Protein AF-A0A819PP73-F1 (afdb_monomer)

Foldseek 3Di:
DEDEDDQAAQDLVSLVVVLCVQLVDFAPPPYAYEREQAYDDDPVNCVVCVPDDSVVVLVVSLVVVLVVLVDLSQQPPTRSHHDHYDTPPDDPSSVVSVVCSPVSPDDPPDPPDD

Organism: NCBI:txid392033

Structure (mmCIF, N/CA/C/O backbone):
data_AF-A0A819PP73-F1
#
_entry.id   AF-A0A819PP73-F1
#
loop_
_atom_site.group_PDB
_atom_site.id
_atom_site.type_symbol
_atom_site.label_atom_id
_atom_site.label_alt_id
_atom_site.label_comp_id
_atom_site.label_asym_id
_atom_site.label_entity_id
_atom_site.label_seq_id
_atom_site.pdbx_PDB_ins_code
_atom_site.Cartn_x
_atom_site.Cartn_y
_atom_site.Cartn_z
_atom_site.occupancy
_atom_site.B_iso_or_equiv
_atom_site.auth_seq_id
_atom_site.auth_comp_id
_atom_site.auth_asym_id
_atom_site.auth_atom_id
_atom_site.pdbx_PDB_model_num
ATOM 1 N N . MET A 1 1 ? -3.423 14.686 14.998 1.00 69.56 1 MET A N 1
ATOM 2 C CA . MET A 1 1 ? -2.202 14.803 14.156 1.00 69.56 1 MET A CA 1
ATOM 3 C C . MET A 1 1 ? -2.221 13.682 13.119 1.00 69.56 1 MET A C 1
ATOM 5 O O . MET A 1 1 ? -2.959 12.724 13.311 1.00 69.56 1 MET A O 1
ATOM 9 N N . CYS A 1 2 ? -1.468 13.801 12.025 1.00 81.50 2 CYS A N 1
ATOM 10 C CA . CYS A 1 2 ? -1.476 12.833 10.922 1.00 81.50 2 CYS A CA 1
ATOM 11 C C . CYS A 1 2 ? -0.077 12.228 10.745 1.00 81.50 2 CYS A C 1
ATOM 13 O O . CYS A 1 2 ? 0.895 12.977 10.644 1.00 81.50 2 CYS A O 1
ATOM 15 N N . GLN A 1 3 ? 0.031 10.897 10.740 1.00 86.06 3 GLN A N 1
ATOM 16 C CA . GLN A 1 3 ? 1.276 10.189 10.435 1.00 86.06 3 GLN A CA 1
ATOM 17 C C . GLN A 1 3 ? 1.220 9.671 8.999 1.00 86.06 3 GLN A C 1
ATOM 19 O O . GLN A 1 3 ? 0.367 8.856 8.666 1.00 86.06 3 GLN A O 1
ATOM 24 N N . SER A 1 4 ? 2.147 10.136 8.161 1.00 91.06 4 SER A N 1
ATOM 25 C CA . SER A 1 4 ? 2.260 9.736 6.752 1.00 91.06 4 SER A CA 1
ATOM 26 C C . SER A 1 4 ? 3.694 9.324 6.426 1.00 91.06 4 SER A C 1
ATOM 28 O O . SER A 1 4 ? 4.406 10.063 5.742 1.00 91.06 4 SER A O 1
ATOM 30 N N . PRO A 1 5 ? 4.172 8.195 6.973 1.00 90.00 5 PRO A N 1
ATOM 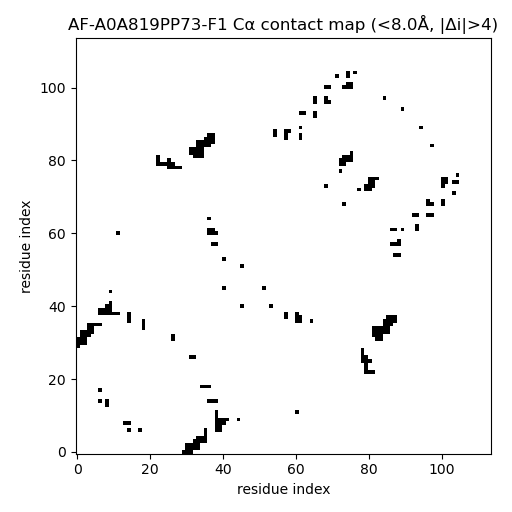31 C CA . PRO A 1 5 ? 5.540 7.768 6.754 1.00 90.00 5 PRO A CA 1
ATOM 32 C C . PRO A 1 5 ? 5.698 7.242 5.318 1.00 90.00 5 PRO A C 1
ATOM 34 O O . PRO A 1 5 ? 4.857 6.496 4.820 1.00 90.00 5 PRO A O 1
ATOM 37 N N . TRP A 1 6 ? 6.785 7.643 4.662 1.00 91.56 6 TRP A N 1
ATOM 38 C CA . TRP A 1 6 ? 7.076 7.286 3.276 1.00 91.56 6 TRP A CA 1
ATOM 39 C C . TRP A 1 6 ? 8.019 6.071 3.227 1.00 91.56 6 TRP A C 1
ATOM 41 O O . TRP A 1 6 ? 9.112 6.159 3.791 1.00 91.56 6 TRP A O 1
ATOM 51 N N . PRO A 1 7 ? 7.634 4.948 2.584 1.00 92.31 7 PRO A N 1
ATOM 52 C CA . PRO A 1 7 ? 8.456 3.735 2.530 1.00 92.31 7 PRO A CA 1
ATOM 53 C C . PRO A 1 7 ? 9.824 3.932 1.866 1.00 92.31 7 PRO A C 1
ATOM 55 O O . PRO A 1 7 ? 10.776 3.249 2.234 1.00 92.31 7 PRO A O 1
ATOM 58 N N . ASN A 1 8 ? 9.910 4.843 0.887 1.00 95.12 8 ASN A N 1
ATOM 59 C CA . ASN A 1 8 ? 11.119 5.150 0.118 1.00 95.12 8 ASN A CA 1
ATOM 60 C C . ASN A 1 8 ? 11.867 3.889 -0.371 1.00 95.12 8 ASN A C 1
ATOM 62 O O . ASN A 1 8 ? 13.053 3.697 -0.103 1.00 95.12 8 ASN A O 1
ATOM 66 N N . THR A 1 9 ? 11.147 2.997 -1.055 1.00 94.81 9 THR A N 1
ATOM 67 C CA . THR A 1 9 ? 11.690 1.735 -1.571 1.00 94.81 9 THR A CA 1
ATOM 68 C C . THR A 1 9 ? 11.276 1.492 -3.012 1.00 94.81 9 THR A C 1
ATOM 70 O O . THR A 1 9 ? 10.164 1.817 -3.421 1.00 94.81 9 THR A O 1
ATOM 73 N N . THR A 1 10 ? 12.168 0.872 -3.775 1.00 94.06 10 THR A N 1
ATOM 74 C CA . THR A 1 10 ? 11.940 0.444 -5.160 1.00 94.06 10 THR A CA 1
ATOM 75 C C . THR A 1 10 ? 11.349 -0.964 -5.248 1.00 94.06 10 THR A C 1
ATOM 77 O O . THR A 1 10 ? 10.967 -1.405 -6.329 1.00 94.06 10 THR A O 1
ATOM 80 N N . ARG A 1 11 ? 11.296 -1.698 -4.128 1.00 93.00 11 ARG A N 1
ATOM 81 C CA . ARG A 1 11 ? 10.940 -3.119 -4.081 1.00 93.00 11 ARG A CA 1
ATOM 82 C C . ARG A 1 11 ? 9.571 -3.318 -3.446 1.00 93.00 11 ARG A C 1
ATOM 84 O O . ARG A 1 11 ? 9.355 -2.935 -2.298 1.00 93.00 11 ARG A O 1
ATOM 91 N N . VAL A 1 12 ? 8.685 -4.001 -4.169 1.00 93.88 12 VAL A N 1
ATOM 92 C CA . VAL A 1 12 ? 7.314 -4.295 -3.725 1.00 93.88 12 VAL A CA 1
ATOM 93 C C . VAL A 1 12 ? 7.304 -5.060 -2.393 1.00 93.88 12 VAL A C 1
ATOM 95 O O . VAL A 1 12 ? 6.567 -4.695 -1.486 1.00 93.88 12 VAL A O 1
ATOM 98 N N . ASP A 1 13 ? 8.163 -6.067 -2.209 1.00 95.31 13 ASP A N 1
ATOM 99 C CA . ASP A 1 13 ? 8.228 -6.813 -0.938 1.00 95.31 13 ASP A CA 1
ATOM 100 C C . ASP A 1 13 ? 8.610 -5.935 0.259 1.00 95.31 13 ASP A C 1
ATOM 102 O O . ASP A 1 13 ? 8.046 -6.074 1.344 1.00 95.31 13 ASP A O 1
ATOM 106 N N . ASP A 1 14 ? 9.555 -5.014 0.062 1.00 96.56 14 ASP A N 1
ATOM 107 C CA . ASP A 1 14 ? 10.012 -4.125 1.128 1.00 96.56 14 ASP A CA 1
ATOM 108 C C . ASP A 1 14 ? 8.929 -3.102 1.491 1.00 96.56 14 ASP A C 1
ATOM 110 O O . ASP A 1 14 ? 8.796 -2.751 2.663 1.00 96.56 14 ASP A O 1
ATOM 114 N N . LEU A 1 15 ? 8.123 -2.677 0.510 1.00 96.88 15 LEU A N 1
ATOM 115 C CA . LEU A 1 15 ? 6.936 -1.858 0.742 1.00 96.88 15 LEU A CA 1
ATOM 116 C C . LEU A 1 15 ? 5.952 -2.590 1.661 1.00 96.88 15 LEU A C 1
ATOM 118 O O . LEU A 1 15 ? 5.568 -2.040 2.688 1.00 96.88 15 LEU A O 1
ATOM 122 N N . PHE A 1 16 ? 5.572 -3.832 1.346 1.00 96.69 16 PHE A N 1
ATOM 123 C CA . PHE A 1 16 ? 4.597 -4.561 2.167 1.00 96.69 16 PHE A CA 1
ATOM 124 C C . PHE A 1 16 ? 5.129 -4.910 3.556 1.00 96.69 16 PHE A C 1
ATOM 126 O O . PHE A 1 16 ? 4.390 -4.755 4.525 1.00 96.69 16 PHE A O 1
ATOM 133 N N . ARG A 1 17 ? 6.420 -5.247 3.686 1.00 97.06 17 ARG A N 1
ATOM 134 C CA . ARG A 1 17 ? 7.055 -5.389 5.006 1.00 97.06 17 ARG A CA 1
ATOM 135 C C . ARG A 1 17 ? 6.932 -4.101 5.821 1.00 97.06 17 ARG A C 1
ATOM 137 O O . ARG A 1 17 ? 6.535 -4.147 6.980 1.00 97.06 17 ARG A O 1
ATOM 144 N N . PHE A 1 18 ? 7.221 -2.951 5.213 1.00 96.50 18 PHE A N 1
ATOM 145 C CA . PHE A 1 18 ? 7.070 -1.657 5.876 1.00 96.50 18 PHE A CA 1
ATOM 146 C C . PHE A 1 18 ? 5.612 -1.380 6.280 1.00 96.50 18 PHE A C 1
ATOM 148 O O . PHE A 1 18 ? 5.362 -0.920 7.395 1.00 96.50 18 PHE A O 1
ATOM 155 N N . LEU A 1 19 ? 4.637 -1.665 5.409 1.00 95.62 19 LEU A N 1
ATOM 156 C CA . LEU A 1 19 ? 3.215 -1.478 5.721 1.00 95.62 19 LEU A CA 1
ATOM 157 C C . LEU A 1 19 ? 2.761 -2.373 6.885 1.00 95.62 19 LEU A C 1
ATOM 159 O O . LEU A 1 19 ? 2.035 -1.910 7.771 1.00 95.62 19 LEU A O 1
ATOM 163 N N . ASP A 1 20 ? 3.216 -3.624 6.918 1.00 95.19 20 ASP A N 1
ATOM 164 C CA . ASP A 1 20 ? 2.937 -4.557 8.011 1.00 95.19 20 ASP A CA 1
ATOM 165 C C . ASP A 1 20 ? 3.551 -4.070 9.325 1.00 95.19 20 ASP A C 1
ATOM 167 O O . ASP A 1 20 ? 2.854 -3.986 10.334 1.00 95.19 20 ASP A O 1
ATOM 171 N N . GLU A 1 21 ? 4.812 -3.637 9.315 1.00 93.88 21 GLU A N 1
ATOM 172 C CA . GLU A 1 21 ? 5.474 -3.067 10.494 1.00 93.88 21 GLU A CA 1
ATOM 173 C C . GLU A 1 21 ? 4.736 -1.830 11.033 1.00 93.88 21 GLU A C 1
ATOM 175 O O . GLU A 1 21 ? 4.580 -1.672 12.247 1.00 93.88 21 GLU A O 1
ATOM 180 N N . LYS A 1 22 ? 4.227 -0.956 10.153 1.00 90.12 22 LYS A N 1
ATOM 181 C CA . LYS A 1 22 ? 3.471 0.245 10.557 1.00 90.12 22 LYS A CA 1
ATOM 182 C C . LYS A 1 22 ? 2.067 -0.048 11.069 1.00 90.12 22 LYS A C 1
ATOM 184 O O . LYS A 1 22 ? 1.534 0.754 11.832 1.00 90.12 22 LYS A O 1
ATOM 189 N N . THR A 1 23 ? 1.489 -1.177 10.683 1.00 90.38 23 THR A N 1
ATOM 190 C CA . THR A 1 23 ? 0.165 -1.624 11.142 1.00 90.38 23 THR A CA 1
ATOM 191 C C . THR A 1 23 ? 0.240 -2.706 12.222 1.00 90.38 23 THR A C 1
ATOM 193 O O . THR A 1 23 ? -0.789 -3.181 12.697 1.00 90.38 23 THR A O 1
ATOM 196 N N . ALA A 1 24 ? 1.444 -3.079 12.666 1.00 90.31 24 ALA A N 1
ATOM 197 C CA . ALA A 1 24 ? 1.641 -4.038 13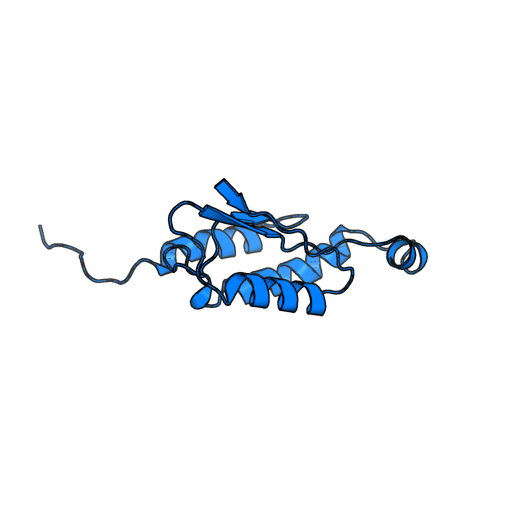.750 1.00 90.31 24 ALA A CA 1
ATOM 198 C C . ALA A 1 24 ? 1.297 -3.447 15.127 1.00 90.31 24 ALA A C 1
ATOM 200 O O . ALA A 1 24 ? 0.845 -4.166 16.015 1.00 90.31 24 ALA A O 1
ATOM 201 N N . SER A 1 25 ? 1.507 -2.139 15.313 1.00 87.19 25 SER A N 1
ATOM 202 C CA . SER A 1 25 ? 1.228 -1.445 16.575 1.00 87.19 25 SER A CA 1
ATOM 203 C C . SER A 1 25 ? -0.054 -0.608 16.496 1.00 87.19 25 SER A C 1
ATOM 205 O O . SER A 1 25 ? -0.303 0.024 15.468 1.00 87.19 25 SER A O 1
ATOM 207 N N . PRO A 1 26 ? -0.852 -0.536 17.577 1.00 88.88 26 PRO A N 1
ATOM 208 C CA . PRO A 1 26 ? -2.00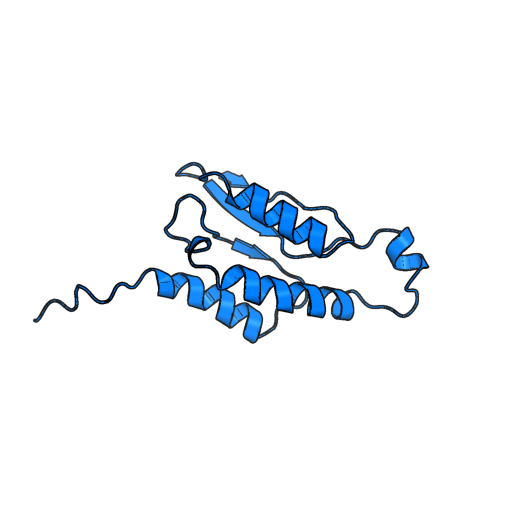0 0.362 17.649 1.00 88.88 26 PRO A CA 1
ATOM 209 C C . PRO A 1 26 ? -1.597 1.829 17.468 1.00 88.88 26 PRO A C 1
ATOM 211 O O . PRO A 1 26 ? -0.622 2.295 18.063 1.00 88.88 26 PRO A O 1
ATOM 214 N N . ARG A 1 27 ? -2.380 2.583 16.693 1.00 87.12 27 ARG A N 1
ATOM 215 C CA . ARG A 1 27 ? -2.236 4.037 16.595 1.00 87.12 27 ARG A CA 1
ATOM 216 C C . ARG A 1 27 ? -2.800 4.716 17.851 1.00 87.12 27 ARG A C 1
ATOM 218 O O . ARG A 1 27 ? -3.768 4.219 18.432 1.00 87.12 27 ARG A O 1
ATOM 225 N N . PRO A 1 28 ? -2.262 5.875 18.265 1.00 87.62 28 PRO A N 1
ATOM 226 C CA . PRO A 1 28 ? -2.879 6.666 19.324 1.00 87.62 28 PRO A CA 1
ATOM 227 C C . PRO A 1 28 ? -4.285 7.142 18.922 1.00 87.62 28 PRO A C 1
ATOM 229 O O . PRO A 1 28 ? -4.528 7.469 17.763 1.00 87.62 28 PRO A O 1
ATOM 232 N N . THR A 1 29 ? -5.199 7.267 19.886 1.00 82.00 29 THR A N 1
ATOM 233 C CA . THR A 1 29 ? -6.642 7.506 19.659 1.00 82.00 29 THR A CA 1
ATOM 234 C C . THR A 1 29 ? -6.982 8.793 18.891 1.00 82.00 29 THR A C 1
ATOM 236 O O . THR A 1 29 ? -8.057 8.893 18.314 1.00 82.00 29 THR A O 1
ATOM 239 N N . ASN A 1 30 ? -6.064 9.765 18.845 1.00 85.62 30 ASN A N 1
ATOM 240 C CA . ASN A 1 30 ? -6.246 11.072 18.191 1.00 85.62 30 ASN A CA 1
ATOM 241 C C . ASN A 1 30 ? -5.375 11.243 16.929 1.00 85.62 30 ASN A C 1
ATOM 243 O O . ASN A 1 30 ? -5.030 12.368 16.532 1.00 85.62 30 ASN A O 1
ATOM 247 N N . PHE A 1 31 ? -4.949 10.126 16.339 1.00 87.75 31 PHE A N 1
ATOM 248 C CA . PHE A 1 31 ? -4.103 10.096 15.155 1.00 87.75 31 PHE A CA 1
ATOM 249 C C . PHE A 1 31 ? -4.790 9.382 13.999 1.00 87.75 31 PHE A C 1
ATOM 251 O O . PHE A 1 31 ? -5.461 8.367 14.172 1.00 87.75 31 PHE A O 1
ATOM 258 N N . ILE A 1 32 ? -4.574 9.934 12.809 1.00 87.06 32 ILE A N 1
ATOM 259 C CA . ILE A 1 32 ? -4.935 9.312 11.540 1.00 87.06 32 ILE A CA 1
ATOM 260 C C . ILE A 1 32 ? -3.641 8.799 10.914 1.00 87.06 32 ILE A C 1
ATOM 262 O O . ILE A 1 32 ? -2.655 9.544 10.844 1.00 87.06 32 ILE A O 1
ATOM 266 N N . ASN A 1 33 ? -3.659 7.548 10.456 1.00 88.69 33 ASN A N 1
ATOM 267 C CA . ASN A 1 33 ? -2.556 6.960 9.705 1.00 88.69 33 ASN A CA 1
ATOM 268 C C . ASN A 1 33 ? -2.828 7.036 8.202 1.00 88.69 33 ASN A C 1
ATOM 270 O O . ASN A 1 33 ? -3.889 6.627 7.722 1.00 88.69 33 ASN A O 1
ATOM 274 N N . VAL A 1 34 ? -1.835 7.538 7.474 1.00 93.06 34 VAL A N 1
ATOM 275 C CA . VAL A 1 34 ? -1.781 7.526 6.016 1.00 93.06 34 VAL A CA 1
ATOM 276 C C . VAL A 1 34 ? -0.856 6.393 5.589 1.00 93.06 34 VAL A C 1
ATOM 278 O O . VAL A 1 34 ? 0.358 6.442 5.781 1.00 93.06 34 VAL A O 1
ATOM 281 N N . THR A 1 35 ? -1.458 5.367 5.008 1.00 95.00 35 THR A N 1
ATOM 282 C CA . THR A 1 35 ? -0.802 4.228 4.378 1.00 95.00 35 THR A CA 1
ATOM 283 C C . THR A 1 35 ? -0.397 4.623 2.964 1.00 95.00 35 THR A C 1
ATOM 285 O O . THR A 1 35 ? -1.247 4.857 2.109 1.00 95.00 35 THR A O 1
ATOM 288 N N . GLN A 1 36 ? 0.907 4.699 2.716 1.00 95.50 36 GLN A N 1
ATOM 289 C CA . GLN A 1 36 ? 1.463 5.008 1.401 1.00 95.50 36 GLN A CA 1
ATOM 290 C C . GLN A 1 36 ? 1.821 3.715 0.671 1.00 95.50 36 GLN A C 1
ATOM 292 O O . GLN A 1 36 ? 2.867 3.126 0.925 1.00 95.50 36 GLN A O 1
ATOM 297 N N . GLY A 1 37 ? 0.930 3.261 -0.204 1.00 95.62 37 GLY A N 1
ATOM 298 C CA . GLY A 1 37 ? 1.039 2.015 -0.958 1.00 95.62 37 GLY A CA 1
ATOM 299 C C . GLY A 1 37 ? 1.690 2.186 -2.328 1.00 95.62 37 GLY A C 1
ATOM 300 O O . GLY A 1 37 ? 1.307 1.497 -3.267 1.00 95.62 37 GLY A O 1
ATOM 301 N N . GLN A 1 38 ? 2.647 3.105 -2.455 1.00 95.50 38 GLN A N 1
ATOM 302 C CA . GLN A 1 38 ? 3.401 3.326 -3.685 1.00 95.50 38 GLN A CA 1
ATOM 303 C C . GLN A 1 38 ? 4.892 3.050 -3.484 1.00 95.50 38 GLN A C 1
ATOM 305 O O . GLN A 1 38 ? 5.462 3.324 -2.423 1.00 95.50 38 GLN A O 1
ATOM 310 N N . ILE A 1 39 ? 5.533 2.525 -4.525 1.00 94.88 39 ILE A N 1
ATOM 311 C CA . ILE A 1 39 ? 6.990 2.419 -4.585 1.00 94.88 39 ILE A CA 1
ATOM 312 C C . ILE A 1 39 ? 7.617 3.761 -4.982 1.00 94.88 39 ILE A C 1
ATOM 314 O O . ILE A 1 39 ? 6.953 4.684 -5.445 1.00 94.88 39 ILE A O 1
ATOM 318 N N . THR A 1 40 ? 8.925 3.884 -4.811 1.00 94.12 40 THR A N 1
ATOM 319 C CA . THR A 1 40 ? 9.701 5.072 -5.166 1.00 94.12 40 THR A CA 1
ATOM 320 C C . THR A 1 40 ? 10.862 4.649 -6.049 1.00 94.12 40 THR A C 1
ATOM 322 O O . THR A 1 40 ? 11.888 4.219 -5.524 1.00 94.12 40 THR A O 1
ATOM 325 N N . PRO A 1 41 ? 10.706 4.713 -7.385 1.00 91.19 41 PRO A N 1
ATOM 326 C CA . PRO A 1 41 ? 11.810 4.486 -8.305 1.00 91.19 41 PRO A CA 1
ATOM 327 C C . PRO A 1 41 ? 12.980 5.428 -8.001 1.00 91.19 41 PRO A C 1
ATOM 329 O O . PRO A 1 41 ? 12.793 6.635 -7.867 1.00 91.19 41 PRO A O 1
ATOM 332 N N . ASP A 1 42 ? 14.182 4.868 -7.916 1.00 92.56 42 ASP A N 1
ATOM 333 C CA . ASP A 1 42 ? 15.431 5.616 -7.779 1.00 92.56 42 ASP A CA 1
ATOM 334 C C . ASP A 1 42 ? 16.156 5.734 -9.130 1.00 92.56 42 ASP A C 1
ATOM 336 O O . ASP A 1 42 ? 15.768 5.124 -10.134 1.00 92.56 42 ASP A O 1
ATOM 340 N N . ASP A 1 43 ? 17.263 6.478 -9.158 1.00 92.44 43 ASP A N 1
ATOM 341 C CA . ASP A 1 43 ? 18.058 6.663 -10.374 1.00 92.44 43 ASP A CA 1
ATOM 342 C C . ASP A 1 43 ? 18.488 5.330 -11.005 1.00 92.44 43 ASP A C 1
ATOM 344 O O . ASP A 1 43 ? 18.570 5.202 -12.227 1.00 92.44 43 ASP A O 1
ATOM 348 N N . LYS A 1 44 ? 18.784 4.317 -10.180 1.00 92.50 44 LYS A N 1
ATOM 349 C CA . LYS A 1 44 ? 19.176 2.988 -10.659 1.00 92.50 44 LYS A CA 1
ATOM 350 C C . LYS A 1 44 ? 17.997 2.283 -11.331 1.00 92.50 44 LYS A C 1
ATOM 352 O O . LYS A 1 44 ? 18.177 1.693 -12.394 1.00 92.50 44 LYS A O 1
ATOM 357 N N . SER A 1 45 ? 16.811 2.368 -10.741 1.00 89.25 45 SER A N 1
ATOM 358 C CA . SER A 1 45 ? 15.569 1.797 -11.262 1.00 89.25 45 SER A CA 1
ATOM 359 C C . SER A 1 45 ? 15.196 2.425 -12.597 1.00 89.25 45 SER A C 1
ATOM 361 O O . SER A 1 45 ? 14.874 1.693 -13.531 1.00 89.25 45 SER A O 1
ATOM 363 N N . ILE A 1 46 ? 15.329 3.749 -12.712 1.00 90.19 46 ILE A N 1
ATOM 364 C CA . ILE A 1 46 ? 15.071 4.495 -13.949 1.00 90.19 46 ILE A CA 1
ATOM 365 C C . ILE A 1 46 ? 16.072 4.092 -15.038 1.00 90.19 46 ILE A C 1
ATOM 367 O O . ILE A 1 46 ? 15.669 3.729 -16.141 1.00 90.19 46 ILE A O 1
ATOM 371 N N . ARG A 1 47 ? 17.378 4.086 -14.732 1.00 93.94 47 ARG A N 1
ATOM 372 C CA . ARG A 1 47 ? 18.416 3.712 -15.713 1.00 93.94 47 ARG A CA 1
ATOM 373 C C . ARG A 1 47 ? 18.286 2.272 -16.210 1.00 93.94 47 ARG A C 1
ATOM 375 O O . ARG A 1 47 ? 18.582 2.014 -17.371 1.00 93.94 47 ARG A O 1
ATOM 382 N N . ASN A 1 48 ? 17.859 1.348 -15.350 1.00 91.00 48 ASN A N 1
ATOM 383 C CA . ASN A 1 48 ? 17.694 -0.062 -15.712 1.00 91.00 48 ASN A CA 1
ATOM 384 C C . ASN A 1 48 ? 16.397 -0.343 -16.489 1.00 91.00 48 ASN A C 1
ATOM 386 O O . ASN A 1 48 ? 16.306 -1.378 -17.144 1.00 91.00 48 ASN A O 1
ATOM 390 N N . HIS A 1 49 ? 15.416 0.563 -16.444 1.00 88.69 49 HIS A N 1
ATOM 391 C CA . HIS A 1 49 ? 14.130 0.421 -17.131 1.00 88.69 49 HIS A CA 1
ATOM 392 C C . HIS A 1 49 ? 13.808 1.672 -17.968 1.00 88.69 49 HIS A C 1
ATOM 394 O O . HIS A 1 49 ? 12.795 2.327 -17.728 1.00 88.69 49 HIS A O 1
ATOM 400 N N . PRO A 1 50 ? 14.630 2.012 -18.980 1.00 88.88 50 PRO A N 1
ATOM 401 C CA . PRO A 1 50 ? 14.487 3.261 -19.737 1.00 88.88 50 PRO A CA 1
ATOM 402 C C . PRO A 1 50 ? 13.199 3.339 -20.574 1.00 88.88 50 PRO A C 1
ATOM 404 O O . PRO A 1 50 ? 12.788 4.425 -20.969 1.00 88.88 50 PRO A O 1
ATOM 407 N N . PHE A 1 51 ? 12.559 2.196 -20.834 1.00 91.38 51 PHE A N 1
ATOM 408 C CA . PHE A 1 51 ? 11.261 2.094 -21.512 1.00 91.38 51 PHE A CA 1
ATOM 409 C C . PHE A 1 51 ? 10.127 1.676 -20.563 1.00 91.38 51 PHE A C 1
ATOM 411 O O . PHE A 1 51 ? 9.017 1.392 -21.007 1.00 91.38 51 PHE A O 1
ATOM 418 N N . GLY A 1 52 ? 10.413 1.587 -19.262 1.00 86.62 52 GLY A N 1
ATOM 419 C CA . GLY A 1 52 ? 9.408 1.334 -18.240 1.00 86.62 52 GLY A CA 1
ATOM 420 C C . GLY A 1 52 ? 8.566 2.578 -17.965 1.00 86.62 52 GLY A C 1
ATOM 421 O O . GLY A 1 52 ? 8.901 3.692 -18.366 1.00 86.62 52 GLY A O 1
ATOM 422 N N . SER A 1 53 ? 7.466 2.394 -17.240 1.00 90.38 53 SER A N 1
ATOM 423 C CA . SER A 1 53 ? 6.627 3.499 -16.777 1.00 90.38 53 SER A CA 1
ATOM 424 C C . SER A 1 53 ? 6.290 3.327 -15.303 1.00 90.38 53 SER A C 1
ATOM 426 O O . SER A 1 53 ? 6.195 2.199 -14.814 1.00 90.38 53 SER A O 1
ATOM 428 N N . LEU A 1 54 ? 6.051 4.437 -14.599 1.00 90.50 54 LEU A N 1
ATOM 429 C CA . LEU A 1 54 ? 5.535 4.362 -13.232 1.00 90.50 54 LEU A CA 1
ATOM 430 C C . LEU A 1 54 ? 4.209 3.590 -13.214 1.00 90.50 54 LEU A C 1
ATOM 432 O O . LEU A 1 54 ? 4.051 2.696 -12.400 1.00 90.50 54 LEU A O 1
ATOM 436 N N . HIS A 1 55 ? 3.336 3.818 -14.202 1.00 92.12 55 HIS A N 1
ATOM 437 C CA . HIS A 1 55 ? 2.062 3.111 -14.346 1.00 92.12 55 HIS A CA 1
ATOM 438 C C . HIS A 1 55 ? 2.208 1.583 -14.334 1.00 92.12 55 HIS A C 1
ATOM 440 O O . HIS A 1 55 ? 1.486 0.909 -13.605 1.00 92.12 55 HIS A O 1
ATOM 446 N N . SER A 1 56 ? 3.149 1.017 -15.099 1.00 88.69 56 SER A N 1
ATOM 447 C CA . SER A 1 56 ? 3.357 -0.440 -15.121 1.00 88.69 56 SER A CA 1
ATOM 448 C C . SER A 1 56 ? 3.768 -1.001 -13.760 1.00 88.69 56 SER A C 1
ATOM 450 O O . SER A 1 56 ? 3.307 -2.076 -13.389 1.00 88.69 56 SER A O 1
ATOM 452 N N . VAL A 1 57 ? 4.592 -0.275 -12.999 1.00 87.56 57 VAL A N 1
ATOM 453 C CA . VAL A 1 57 ? 5.056 -0.752 -11.688 1.00 87.56 57 VAL A CA 1
ATOM 454 C C . VAL A 1 57 ? 4.010 -0.508 -10.597 1.00 87.56 57 VAL A C 1
ATOM 456 O O . VAL A 1 57 ? 3.800 -1.351 -9.721 1.00 87.56 57 VAL A O 1
ATOM 459 N N . SER A 1 58 ? 3.295 0.615 -10.672 1.00 92.31 58 SER A N 1
ATOM 460 C CA . SER A 1 58 ? 2.157 0.911 -9.805 1.00 92.31 58 SER A CA 1
ATOM 461 C C . SER A 1 58 ? 1.028 -0.091 -10.017 1.00 92.31 58 SER A C 1
ATOM 463 O O . SER A 1 58 ? 0.406 -0.481 -9.044 1.00 92.31 58 SER A O 1
ATOM 465 N N . HIS A 1 59 ? 0.799 -0.585 -11.237 1.00 92.06 59 HIS A N 1
ATOM 466 C CA . HIS A 1 59 ? -0.224 -1.603 -11.487 1.00 92.06 59 HIS A CA 1
ATOM 467 C C . HIS A 1 59 ? 0.031 -2.896 -10.694 1.00 92.06 59 HIS A C 1
ATOM 469 O O . HIS A 1 59 ? -0.858 -3.361 -9.983 1.00 92.06 59 HIS A O 1
ATOM 475 N N . GLU A 1 60 ? 1.253 -3.440 -10.747 1.00 90.62 60 GLU A N 1
ATOM 476 C CA . GLU A 1 60 ? 1.641 -4.616 -9.949 1.00 90.62 60 GLU A CA 1
ATOM 477 C C . GLU A 1 60 ? 1.526 -4.333 -8.442 1.00 90.62 60 GLU A C 1
ATOM 479 O O . GLU A 1 60 ? 0.975 -5.128 -7.676 1.00 90.62 60 GLU A O 1
ATOM 484 N N . THR A 1 61 ? 1.993 -3.156 -8.018 1.00 94.94 61 THR A N 1
ATOM 485 C CA . THR A 1 61 ? 1.924 -2.726 -6.616 1.00 94.94 61 THR A CA 1
ATOM 486 C C . THR A 1 61 ? 0.473 -2.625 -6.131 1.00 94.94 61 THR A C 1
ATOM 488 O O . THR A 1 61 ? 0.150 -3.125 -5.053 1.00 94.94 61 THR A O 1
ATOM 491 N N . ASN A 1 62 ? -0.419 -2.052 -6.942 1.00 96.31 62 ASN A N 1
ATOM 492 C CA . ASN A 1 62 ? -1.833 -1.859 -6.630 1.00 96.31 62 ASN A CA 1
ATOM 493 C C . ASN A 1 62 ? -2.570 -3.193 -6.516 1.00 96.31 62 ASN A C 1
ATOM 495 O O . ASN A 1 62 ? -3.368 -3.360 -5.597 1.00 96.31 62 ASN A O 1
ATOM 499 N N . GLN A 1 63 ? -2.273 -4.171 -7.380 1.00 95.00 63 GLN A N 1
ATOM 500 C CA . GLN A 1 63 ? -2.856 -5.514 -7.276 1.00 95.00 63 GLN A CA 1
ATOM 501 C C . GLN A 1 63 ? -2.550 -6.160 -5.920 1.00 95.00 63 GLN A C 1
ATOM 503 O O . GLN A 1 63 ? -3.442 -6.705 -5.264 1.00 95.00 63 GLN A O 1
ATOM 508 N N . ARG A 1 64 ? -1.300 -6.058 -5.460 1.00 96.00 64 ARG A N 1
ATOM 509 C CA . ARG A 1 64 ? -0.909 -6.581 -4.147 1.00 96.00 64 ARG A CA 1
ATOM 510 C C . ARG A 1 64 ? -1.458 -5.738 -2.998 1.00 96.00 64 ARG A C 1
ATOM 512 O O . ARG A 1 64 ? -1.807 -6.283 -1.955 1.00 96.00 64 ARG A O 1
ATOM 519 N N . LEU A 1 65 ? -1.592 -4.427 -3.191 1.00 96.94 65 LEU A N 1
ATOM 520 C CA . LEU A 1 65 ? -2.177 -3.530 -2.198 1.00 96.94 65 LEU A CA 1
ATOM 521 C C . LEU A 1 65 ? -3.655 -3.846 -1.973 1.00 96.94 65 LEU A C 1
ATOM 523 O O . LEU A 1 65 ? -4.081 -3.929 -0.827 1.00 96.94 65 LEU A O 1
ATOM 527 N N . ILE A 1 66 ? -4.413 -4.111 -3.040 1.00 96.50 66 ILE A N 1
ATOM 528 C CA . ILE A 1 66 ? -5.800 -4.586 -2.957 1.00 96.50 66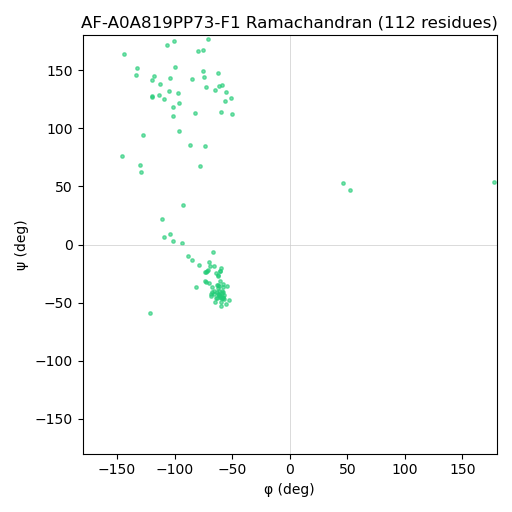 ILE A CA 1
ATOM 529 C C . ILE A 1 66 ? -5.872 -5.851 -2.102 1.00 96.50 66 ILE A C 1
ATOM 531 O O . ILE A 1 66 ? -6.639 -5.889 -1.143 1.00 96.50 66 ILE A O 1
ATOM 535 N N . GLN A 1 67 ? -5.035 -6.854 -2.393 1.00 95.44 67 GLN A N 1
ATOM 536 C CA . GLN A 1 67 ? -4.982 -8.092 -1.608 1.00 95.44 67 GLN A CA 1
ATOM 537 C C . GLN A 1 67 ? -4.672 -7.809 -0.135 1.00 95.44 67 GLN A C 1
ATOM 539 O O . GLN A 1 67 ? -5.369 -8.303 0.748 1.00 95.44 67 GLN A O 1
ATOM 544 N N . TRP A 1 68 ? -3.688 -6.955 0.139 1.00 96.06 68 TRP A N 1
ATOM 545 C CA . TRP A 1 68 ? -3.312 -6.569 1.496 1.00 96.06 68 TRP A CA 1
ATOM 546 C C . TRP A 1 68 ? -4.446 -5.861 2.260 1.00 96.06 68 TRP A C 1
ATOM 548 O O . TRP A 1 68 ? -4.617 -6.093 3.455 1.00 96.06 68 TRP A O 1
ATOM 558 N N . LEU A 1 69 ? -5.272 -5.052 1.584 1.00 94.94 69 LEU A N 1
ATOM 559 C CA . LEU A 1 69 ? -6.450 -4.402 2.179 1.00 94.94 69 LEU A CA 1
ATOM 560 C C . LEU A 1 69 ? -7.589 -5.395 2.484 1.00 94.94 69 LEU A C 1
ATOM 562 O O . LEU A 1 69 ? -8.440 -5.125 3.337 1.00 94.94 69 LEU A O 1
ATOM 566 N N . THR A 1 70 ? -7.633 -6.562 1.835 1.00 90.06 70 THR A N 1
ATOM 567 C CA . THR A 1 70 ? -8.687 -7.555 2.113 1.00 90.06 70 THR A CA 1
ATOM 568 C C . THR A 1 70 ? -8.571 -8.198 3.496 1.00 90.06 70 THR A C 1
ATOM 570 O O . THR A 1 70 ? -9.587 -8.644 4.030 1.00 90.06 70 THR A O 1
ATOM 573 N N . ASP A 1 71 ? -7.410 -8.128 4.149 1.00 89.12 71 ASP A N 1
ATOM 574 C CA . ASP A 1 71 ? -7.199 -8.640 5.506 1.00 89.12 71 ASP A CA 1
ATOM 575 C C . ASP A 1 71 ? -8.107 -7.932 6.544 1.00 89.12 71 ASP A C 1
ATOM 577 O O . ASP A 1 71 ? -8.312 -6.711 6.519 1.00 89.12 71 ASP A O 1
ATOM 581 N N . HIS A 1 72 ? -8.707 -8.701 7.459 1.00 80.56 72 HIS A N 1
ATOM 582 C CA . HIS A 1 72 ? -9.582 -8.188 8.519 1.00 80.56 72 HIS A CA 1
ATOM 583 C C . HIS A 1 72 ? -8.864 -7.247 9.496 1.00 80.56 72 HIS A C 1
ATOM 585 O O . HIS A 1 72 ? -9.487 -6.325 10.019 1.00 80.56 72 HIS A O 1
ATOM 591 N N . HIS A 1 73 ? -7.552 -7.392 9.683 1.00 86.81 73 HIS A N 1
ATOM 592 C CA . HIS A 1 73 ? -6.734 -6.500 10.507 1.00 86.81 73 HIS A CA 1
ATOM 593 C C . HIS A 1 73 ? -6.607 -5.079 9.935 1.00 86.81 73 HIS A C 1
ATOM 595 O O . HIS A 1 73 ? -6.038 -4.204 10.587 1.00 86.81 73 HIS A O 1
ATOM 601 N N . ARG A 1 74 ? -7.123 -4.823 8.726 1.00 92.06 74 ARG A N 1
ATOM 602 C CA . ARG A 1 74 ? -7.144 -3.494 8.094 1.00 92.06 74 ARG A CA 1
ATOM 603 C C . ARG A 1 74 ? -8.430 -2.712 8.351 1.00 92.06 74 ARG A C 1
ATOM 605 O O . ARG A 1 74 ? -8.543 -1.590 7.872 1.00 92.06 74 ARG A O 1
ATOM 612 N N . ASP A 1 75 ? -9.373 -3.256 9.115 1.00 91.00 75 ASP A N 1
ATOM 613 C CA . ASP A 1 75 ? -10.612 -2.563 9.475 1.00 91.00 75 ASP A CA 1
ATOM 614 C C . ASP A 1 75 ? -10.325 -1.205 10.166 1.00 91.00 75 ASP A C 1
ATOM 616 O O . ASP A 1 75 ? -9.635 -1.177 11.189 1.00 91.00 75 ASP A O 1
ATOM 620 N N . PRO A 1 76 ? -10.850 -0.076 9.647 1.00 90.88 76 PRO A N 1
ATOM 621 C CA . PRO A 1 76 ? -10.570 1.265 10.163 1.00 90.88 76 PRO A CA 1
ATOM 622 C C . PRO A 1 76 ? -10.999 1.481 11.623 1.00 90.88 76 PRO A C 1
ATOM 624 O O . PRO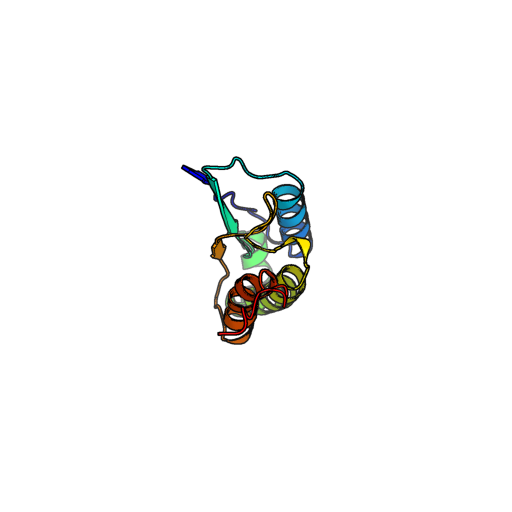 A 1 76 ? -10.439 2.356 12.295 1.00 90.88 76 PRO A O 1
ATOM 627 N N . SER A 1 77 ? -11.955 0.698 12.133 1.00 88.06 77 SER A N 1
ATOM 628 C CA . SER A 1 77 ? -12.413 0.748 13.527 1.00 88.06 77 SER A CA 1
ATOM 629 C C . SER A 1 77 ? -11.396 0.170 14.516 1.00 88.06 77 SER A C 1
ATOM 631 O O . SER A 1 77 ? -11.376 0.568 15.682 1.00 88.06 77 SER A O 1
ATOM 633 N N . LEU A 1 78 ? -10.505 -0.716 14.061 1.00 89.31 78 LEU A N 1
ATOM 634 C CA . LEU A 1 78 ? -9.438 -1.273 14.886 1.00 89.31 78 LEU A CA 1
ATOM 635 C C . LEU A 1 78 ? -8.349 -0.231 15.107 1.00 89.31 78 LEU A C 1
ATOM 637 O O . LEU A 1 78 ? -8.003 0.512 14.191 1.00 89.31 78 LEU A O 1
ATOM 641 N N . ALA A 1 79 ? -7.734 -0.215 16.290 1.00 89.19 79 ALA A N 1
ATOM 642 C CA . ALA A 1 79 ? -6.660 0.728 16.609 1.00 89.19 79 ALA A CA 1
ATOM 643 C C . ALA A 1 79 ? -5.421 0.560 15.707 1.00 89.19 79 ALA A C 1
ATOM 645 O O . ALA A 1 79 ? -4.690 1.515 15.473 1.00 89.19 79 ALA A O 1
ATOM 646 N N . ASN A 1 80 ? -5.187 -0.630 15.160 1.00 89.62 80 ASN A N 1
ATOM 647 C CA . ASN A 1 80 ? -4.102 -0.918 14.219 1.00 89.62 80 ASN A CA 1
ATOM 648 C C . ASN A 1 80 ? -4.576 -1.038 12.754 1.00 89.62 80 ASN A C 1
ATOM 650 O O . ASN A 1 80 ? -3.799 -1.414 11.878 1.00 89.62 80 ASN A O 1
ATOM 654 N N . GLY A 1 81 ? -5.839 -0.694 12.489 1.00 91.06 81 GLY A N 1
ATOM 655 C CA . GLY A 1 81 ? -6.397 -0.608 11.144 1.00 91.06 81 GLY A CA 1
ATOM 656 C C . GLY A 1 81 ? -5.878 0.578 10.332 1.00 91.06 81 GLY A C 1
ATOM 657 O O . GLY A 1 81 ? -5.127 1.424 10.832 1.00 91.06 81 GLY A O 1
ATOM 658 N N . VAL A 1 82 ? -6.317 0.664 9.074 1.00 92.88 82 VAL A N 1
ATOM 659 C CA . VAL A 1 82 ? -5.928 1.744 8.151 1.00 92.88 82 VAL A CA 1
ATOM 660 C C . VAL A 1 82 ? -7.003 2.825 8.068 1.00 92.88 82 VAL A C 1
ATOM 662 O O . VAL A 1 82 ? -8.177 2.554 8.293 1.00 92.88 82 VAL A O 1
ATOM 665 N N . ASN A 1 83 ? -6.619 4.068 7.760 1.00 92.50 83 ASN A N 1
ATOM 666 C CA . ASN A 1 83 ? -7.575 5.176 7.629 1.00 92.50 83 ASN A CA 1
ATOM 667 C C . ASN A 1 83 ? -7.529 5.811 6.243 1.00 92.50 83 ASN A C 1
ATOM 669 O O . ASN A 1 83 ? -8.534 5.840 5.544 1.00 92.50 83 ASN A O 1
ATOM 673 N N . ILE A 1 84 ? -6.362 6.314 5.848 1.00 94.62 84 ILE A N 1
ATOM 674 C CA . ILE A 1 84 ? -6.143 6.893 4.524 1.00 94.62 84 ILE A CA 1
ATOM 675 C C . ILE A 1 84 ? -5.172 5.975 3.799 1.00 94.62 84 ILE A C 1
ATOM 677 O O . ILE A 1 84 ? -4.118 5.660 4.342 1.00 94.62 84 ILE A O 1
ATOM 681 N N . VAL A 1 85 ? -5.509 5.560 2.582 1.00 96.12 85 VAL A N 1
ATOM 682 C CA . VAL A 1 85 ? -4.623 4.765 1.728 1.00 96.12 85 VAL A CA 1
ATOM 683 C C . VAL A 1 85 ? -4.363 5.554 0.453 1.00 96.12 85 VAL A C 1
ATOM 685 O O . VAL A 1 85 ? -5.302 6.026 -0.184 1.00 96.12 85 VAL A O 1
ATOM 688 N N . ILE A 1 86 ? -3.092 5.720 0.107 1.00 96.06 86 ILE A N 1
ATOM 689 C CA . ILE A 1 86 ? -2.637 6.396 -1.108 1.00 96.06 86 ILE A CA 1
ATOM 690 C C . ILE A 1 86 ? -1.978 5.351 -2.005 1.00 96.06 86 ILE A C 1
ATOM 692 O O . ILE A 1 86 ? -1.230 4.504 -1.518 1.00 96.06 86 ILE A O 1
ATOM 696 N N . CYS A 1 87 ? -2.263 5.418 -3.301 1.00 95.94 87 CYS A N 1
ATOM 697 C CA . CYS A 1 87 ? -1.537 4.697 -4.336 1.00 95.94 87 CYS A CA 1
ATOM 698 C C . CYS A 1 87 ? -1.450 5.557 -5.604 1.00 95.94 87 CYS A C 1
ATOM 700 O O . CYS A 1 87 ? -2.196 6.530 -5.761 1.00 95.94 87 CYS A O 1
ATOM 702 N N . ASP A 1 88 ? -0.550 5.189 -6.511 1.00 96.19 88 ASP A N 1
ATOM 703 C CA . ASP A 1 88 ? -0.452 5.809 -7.830 1.00 96.19 88 ASP A CA 1
ATOM 704 C C . ASP A 1 88 ? -1.425 5.142 -8.807 1.00 96.19 88 ASP A C 1
ATOM 706 O O . ASP A 1 88 ? -1.578 3.922 -8.795 1.00 96.19 88 ASP A O 1
ATOM 710 N N . PHE A 1 89 ? -2.034 5.926 -9.703 1.00 96.00 89 PHE A N 1
ATOM 711 C CA . PHE A 1 89 ? -2.963 5.431 -10.733 1.00 96.00 89 PHE A CA 1
ATOM 712 C C . PHE A 1 89 ? -4.101 4.566 -10.164 1.00 96.00 89 PHE A C 1
ATOM 714 O O . PHE A 1 89 ? -4.385 3.484 -10.675 1.00 96.00 89 PHE A O 1
ATOM 721 N N . ALA A 1 90 ? -4.739 5.044 -9.090 1.00 95.31 90 ALA A N 1
ATOM 722 C CA . ALA A 1 90 ? -5.889 4.383 -8.483 1.00 95.31 90 ALA A CA 1
ATOM 723 C C . ALA A 1 90 ? -6.968 4.061 -9.532 1.00 95.31 90 ALA A C 1
ATOM 725 O O . ALA A 1 90 ? -7.427 4.947 -10.258 1.00 95.31 90 ALA A O 1
ATOM 726 N N . ASP A 1 91 ? -7.375 2.796 -9.584 1.00 93.62 91 ASP A N 1
ATOM 727 C CA . ASP A 1 91 ? -8.428 2.300 -10.465 1.00 93.62 91 ASP A CA 1
ATOM 728 C C . ASP A 1 91 ? -9.713 1.985 -9.665 1.00 93.62 91 ASP A C 1
ATOM 730 O O . ASP A 1 91 ? -9.710 2.038 -8.427 1.00 93.62 91 ASP A O 1
ATOM 734 N N . PRO A 1 92 ? -10.840 1.678 -10.336 1.00 96.50 92 PRO A N 1
ATOM 735 C CA . PRO A 1 92 ? -12.080 1.337 -9.644 1.00 96.50 92 PRO A CA 1
ATOM 736 C C . PRO A 1 92 ? -11.962 0.130 -8.702 1.00 96.50 92 PRO A C 1
ATOM 738 O O . PRO A 1 92 ? -12.582 0.141 -7.647 1.00 96.50 92 PRO A O 1
ATOM 741 N N . LEU A 1 93 ? -11.135 -0.873 -9.025 1.00 95.38 93 LEU A N 1
ATOM 742 C CA . LEU A 1 93 ? -10.955 -2.053 -8.169 1.00 95.38 93 LEU A CA 1
ATOM 743 C C . LEU A 1 93 ? -10.258 -1.688 -6.855 1.00 95.38 93 LEU A C 1
ATOM 745 O O . LEU A 1 93 ? -10.642 -2.169 -5.787 1.00 95.38 93 LEU A O 1
ATOM 749 N N . PHE A 1 94 ? -9.251 -0.817 -6.918 1.00 95.88 94 PHE A N 1
ATOM 750 C CA . PHE A 1 94 ? -8.607 -0.265 -5.734 1.00 95.88 94 PHE A CA 1
ATOM 751 C C . PHE A 1 94 ? -9.586 0.569 -4.904 1.00 95.88 94 PHE A C 1
ATOM 753 O O . PHE A 1 94 ? -9.661 0.393 -3.686 1.00 95.88 94 PHE A O 1
ATOM 760 N N . ALA A 1 95 ? -10.358 1.448 -5.551 1.00 96.12 95 ALA A N 1
ATOM 761 C CA . ALA A 1 95 ? -11.357 2.264 -4.868 1.00 96.12 95 ALA A CA 1
ATOM 762 C C . ALA A 1 95 ? -12.398 1.393 -4.147 1.00 96.12 95 ALA A C 1
ATOM 764 O O . ALA A 1 95 ? -12.660 1.617 -2.964 1.00 96.12 95 ALA A O 1
ATOM 765 N N . ASP A 1 96 ? -12.918 0.361 -4.813 1.00 96.38 96 ASP A N 1
ATOM 766 C CA . ASP A 1 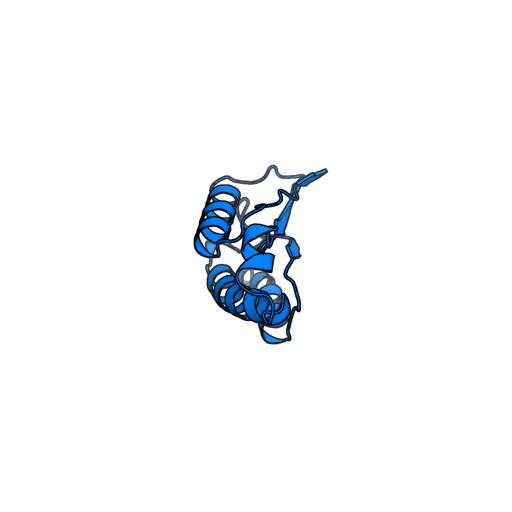96 ? -13.859 -0.597 -4.232 1.00 96.38 96 ASP A CA 1
ATOM 767 C C . ASP A 1 96 ? -13.249 -1.311 -3.020 1.00 96.38 96 ASP A C 1
ATOM 769 O O . ASP A 1 96 ? -13.876 -1.372 -1.961 1.00 96.38 96 ASP A O 1
ATOM 773 N N . ALA A 1 97 ? -12.003 -1.786 -3.118 1.00 95.12 97 ALA A N 1
ATOM 774 C CA . ALA A 1 97 ? -11.314 -2.439 -2.005 1.00 95.12 97 ALA A CA 1
ATOM 775 C C . ALA A 1 97 ? -11.186 -1.524 -0.772 1.00 95.12 97 ALA A C 1
ATOM 777 O O . ALA A 1 97 ? -11.423 -1.969 0.354 1.00 95.12 97 ALA A O 1
ATOM 778 N N . VAL A 1 98 ? -10.861 -0.241 -0.974 1.00 95.38 98 VAL A N 1
ATOM 779 C CA . VAL A 1 98 ? -10.784 0.757 0.107 1.00 95.38 98 VAL A CA 1
ATOM 780 C C . VAL A 1 98 ? -12.166 1.056 0.686 1.00 95.38 98 VAL A C 1
ATOM 782 O O . VAL A 1 98 ? -12.323 1.098 1.906 1.00 95.38 98 VAL A O 1
ATOM 785 N N . ILE A 1 99 ? -13.185 1.236 -0.157 1.00 94.38 99 ILE A N 1
ATOM 786 C CA . ILE A 1 99 ? -14.561 1.500 0.284 1.00 94.38 99 ILE A CA 1
ATOM 787 C C . ILE A 1 99 ? -15.070 0.335 1.139 1.00 94.38 99 ILE A C 1
ATOM 789 O O . ILE A 1 99 ? -15.589 0.566 2.235 1.00 94.38 99 ILE A O 1
ATOM 793 N N . MET A 1 100 ? -14.844 -0.905 0.693 1.00 93.25 100 MET A N 1
ATOM 794 C CA . MET A 1 100 ? -15.285 -2.129 1.367 1.00 93.25 100 MET A CA 1
ATOM 795 C C . MET A 1 100 ? -14.703 -2.312 2.773 1.00 93.25 100 MET A C 1
ATOM 797 O O . MET A 1 100 ? -15.336 -2.969 3.600 1.00 93.25 100 MET A O 1
ATOM 801 N N . LEU A 1 101 ? -13.565 -1.689 3.102 1.00 92.62 101 LEU A N 1
ATOM 802 C CA . LEU A 1 101 ? -13.044 -1.678 4.474 1.00 92.62 101 LEU A CA 1
ATOM 803 C C . LEU A 1 101 ? -14.037 -1.087 5.479 1.00 92.62 101 LEU A C 1
ATOM 805 O O . LEU A 1 101 ? -14.140 -1.586 6.596 1.00 92.62 101 LEU A O 1
ATOM 809 N N . ASN A 1 102 ? -14.798 -0.064 5.085 1.00 91.44 102 ASN A N 1
ATOM 810 C CA . ASN A 1 102 ? -15.775 0.575 5.969 1.00 91.44 102 ASN A CA 1
ATOM 811 C C . ASN A 1 102 ? -16.992 -0.320 6.228 1.00 91.44 102 ASN A C 1
ATOM 813 O O . ASN A 1 102 ? -17.646 -0.178 7.255 1.00 91.44 102 ASN A O 1
ATOM 817 N N . TYR A 1 103 ? -17.265 -1.281 5.343 1.00 88.38 103 TYR A N 1
ATOM 818 C CA . TYR A 1 103 ? -18.368 -2.230 5.485 1.00 88.38 103 TYR A CA 1
ATOM 819 C C . TYR A 1 103 ? -17.992 -3.450 6.343 1.00 88.38 103 TYR A C 1
ATOM 821 O O . TYR A 1 103 ? -18.888 -4.148 6.811 1.00 88.38 103 TYR A O 1
ATOM 829 N N . LYS A 1 104 ? -16.697 -3.678 6.626 1.00 74.12 104 LYS A N 1
ATOM 830 C CA . LYS A 1 104 ? -16.238 -4.728 7.564 1.00 74.12 104 LYS A CA 1
ATOM 831 C C . LYS A 1 104 ? -16.712 -4.489 9.003 1.00 74.12 104 LYS A C 1
ATOM 833 O O . LYS A 1 104 ? -16.888 -5.440 9.754 1.00 74.12 104 LYS A O 1
ATOM 838 N N . THR A 1 105 ? -16.999 -3.233 9.341 1.00 59.84 105 THR A N 1
ATOM 839 C CA . THR A 1 105 ? -17.514 -2.818 10.652 1.00 59.84 105 THR A CA 1
ATOM 840 C C . THR A 1 105 ? -18.961 -3.255 10.913 1.00 59.84 105 THR A C 1
ATOM 842 O O . THR A 1 105 ? -19.415 -3.236 12.059 1.00 59.84 105 THR A O 1
ATOM 845 N N . MET A 1 106 ? -19.703 -3.668 9.876 1.00 51.88 106 MET A N 1
ATOM 846 C CA . MET A 1 106 ? -21.099 -4.077 10.010 1.00 51.88 106 MET A CA 1
ATOM 847 C C . MET A 1 106 ? -21.214 -5.555 10.386 1.00 51.88 106 MET A C 1
ATOM 849 O O . MET A 1 106 ? -21.441 -6.423 9.546 1.00 51.88 106 MET A O 1
ATOM 853 N N . ASN A 1 107 ? -21.138 -5.839 11.687 1.00 46.34 107 ASN A N 1
ATOM 854 C CA . ASN A 1 107 ? -21.773 -7.041 12.221 1.00 46.34 107 ASN A CA 1
ATOM 855 C C . ASN A 1 107 ? -23.303 -6.919 12.057 1.00 46.34 107 ASN A C 1
ATOM 857 O O . ASN A 1 107 ? -23.870 -5.890 12.436 1.00 46.34 107 ASN A O 1
ATOM 861 N N . PRO A 1 108 ? -24.009 -7.950 11.561 1.00 47.53 108 PRO A N 1
ATOM 862 C CA . PRO A 1 108 ? -25.461 -7.937 11.440 1.00 47.53 108 PRO A CA 1
ATOM 863 C C . PRO A 1 108 ? -26.123 -8.199 12.802 1.00 47.53 108 PRO A C 1
ATOM 865 O O . PRO A 1 108 ? -26.726 -9.245 13.000 1.00 47.53 108 PRO A O 1
ATOM 868 N N . ILE A 1 109 ? -26.013 -7.281 13.768 1.00 49.75 109 ILE A N 1
ATOM 869 C CA . ILE A 1 109 ? -26.813 -7.319 15.007 1.00 49.75 109 ILE A CA 1
ATOM 870 C C . ILE A 1 109 ? -27.132 -5.889 15.456 1.00 49.75 109 ILE A C 1
ATOM 872 O O . ILE A 1 109 ? -26.495 -5.359 16.359 1.00 49.75 109 ILE A O 1
ATOM 876 N N . THR 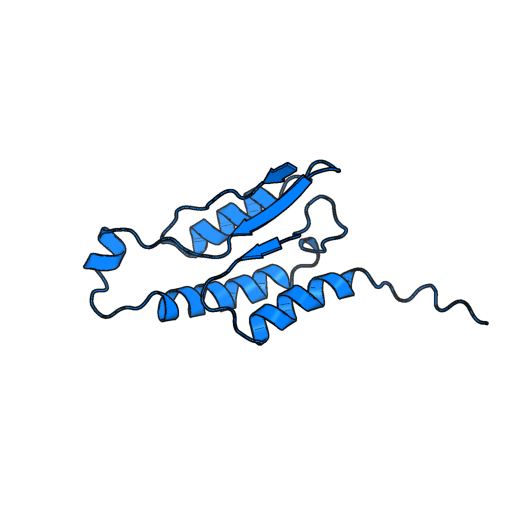A 1 110 ? -28.092 -5.246 14.786 1.00 45.56 110 THR A N 1
ATOM 877 C CA . THR A 1 110 ? -29.069 -4.271 15.340 1.00 45.56 110 THR A CA 1
ATOM 878 C C . THR A 1 110 ? -29.959 -3.726 14.215 1.00 45.56 110 THR A C 1
ATOM 880 O O . THR A 1 110 ? -30.133 -2.525 14.040 1.00 45.56 110 THR A O 1
ATOM 883 N N . ALA A 1 111 ? -30.596 -4.617 13.449 1.00 44.12 111 ALA A N 1
ATOM 884 C CA . ALA A 1 111 ? -31.908 -4.270 12.910 1.00 44.12 111 ALA A CA 1
ATOM 885 C C . ALA A 1 111 ? -32.874 -4.345 14.100 1.00 44.12 111 ALA A C 1
ATOM 887 O O . ALA A 1 111 ? -33.421 -5.401 14.409 1.00 44.12 111 ALA A O 1
ATOM 888 N N . VAL A 1 112 ? -32.956 -3.250 14.858 1.00 45.62 112 VAL A N 1
ATOM 889 C CA . VAL A 1 112 ? -33.986 -3.065 15.876 1.00 45.62 112 VAL A CA 1
ATOM 890 C C . VAL A 1 112 ? -35.317 -3.133 15.144 1.00 45.62 112 VAL A C 1
ATOM 892 O O . VAL A 1 112 ? -35.604 -2.295 14.293 1.00 45.62 112 VAL A O 1
ATOM 895 N N . THR A 1 113 ? -36.084 -4.174 15.447 1.00 40.72 113 THR A N 1
ATOM 896 C CA . THR A 1 113 ? -37.497 -4.28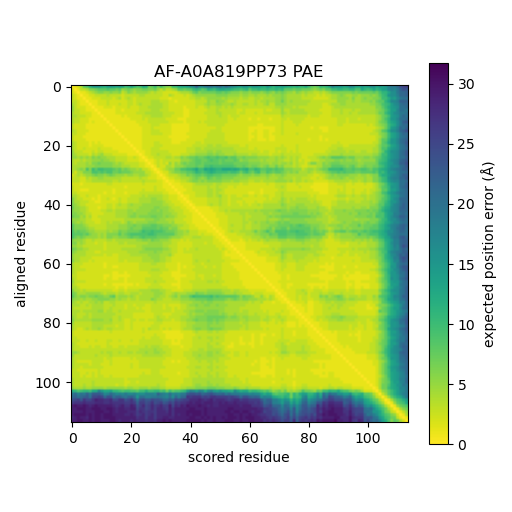7 15.113 1.00 40.72 113 THR A CA 1
ATOM 897 C C . THR A 1 113 ? -38.197 -3.006 15.573 1.00 40.72 113 THR A C 1
ATOM 899 O O . THR A 1 113 ? -38.257 -2.743 16.776 1.00 40.72 113 THR A O 1
ATOM 902 N N . LEU A 1 114 ? -38.669 -2.205 14.619 1.00 47.59 114 LEU A N 1
ATOM 903 C CA . LEU A 1 114 ? -39.691 -1.180 14.826 1.00 47.59 114 LEU A CA 1
ATOM 904 C C . LEU A 1 114 ? -41.011 -1.707 14.272 1.00 47.59 114 LEU A C 1
ATOM 906 O O . LEU A 1 114 ? -40.972 -2.317 13.178 1.00 47.59 114 LEU A O 1
#

Nearest PDB structures (foldseek):
  5a6f-assembly1_C  TM=3.676E-01  e=2.786E+00  Gallus gallus
  6wt9-assembly1_A  TM=2.145E-01  e=2.020E+00  Capnocy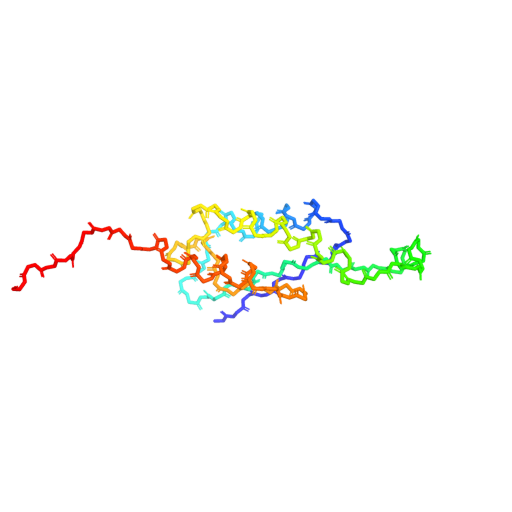tophaga granulosa
  8wky-assembly1_A  TM=3.132E-01  e=4.967E+00  Homo sapiens

Secondary structure (DSSP, 8-state):
-EE------S-HHHHHHHHHHHHSSPPPTT-EEEEE------HHHHHH-TT--HHHHHHHHHHHHHHHHHSGGG-TTSTTS-SEEE-SS--HHHHHHHHHHHHTT--S------

InterPro domains:
  IPR017946 PLC-like phosphodiesterase, TIM beta/alpha-barrel domain superfamily [G3DSA:3.20.20.190] (1-103)
  IPR017946 PLC-like phosphodiesterase, TIM beta/alpha-barrel domain superfamily [SSF51695] (3-103)

Radius of gyration: 16.39 Å; Cα contacts (8 Å, |Δi|>4): 138; chains: 1; bounding box: 59×23×41 Å

Sequence (114 aa):
MCQSPWPNTTRVDDLFRFLDEKTASPRPTNFINVTQGQITPDDKSIRNHPFGSLHSVSHETNQRLIQWLTDHHRDPSLANGVNIVICDFADPLFADAVIMLNYKTMNPITAVTL

pLDDT: mean 87.97, std 13.25, range [40.72, 97.06]

Mean predicted aligned error: 5.96 Å

Solvent-accessible surface area (backbone atoms only — not comparable to full-atom values): 6846 Å² total; per-residue (Å²): 96,77,50,66,68,74,70,79,31,71,45,69,70,60,42,52,52,49,52,49,62,66,40,70,48,68,53,59,96,71,52,48,47,38,44,58,56,53,74,39,78,47,73,68,55,46,70,77,37,80,88,62,53,69,65,66,55,32,50,59,40,45,58,51,48,40,58,61,51,70,44,77,72,37,27,54,89,44,58,31,26,50,74,42,78,45,59,58,86,77,46,72,69,50,51,48,45,59,55,50,32,68,57,68,74,64,69,97,78,76,85,72,87,126